Protein AF-A0A742YEK5-F1 (afdb_monomer)

Structure (mmCIF, N/CA/C/O backbone):
data_AF-A0A742YEK5-F1
#
_entry.id   AF-A0A742YEK5-F1
#
loop_
_atom_site.group_PDB
_atom_site.id
_atom_site.type_symbol
_atom_site.label_atom_id
_atom_site.label_alt_id
_atom_site.label_comp_id
_atom_site.label_asym_id
_atom_site.label_entity_id
_atom_site.label_seq_id
_atom_site.pdbx_PDB_ins_code
_atom_site.Cartn_x
_atom_site.Cartn_y
_atom_site.Cartn_z
_atom_site.occupancy
_atom_site.B_iso_or_equiv
_atom_site.auth_seq_id
_atom_site.auth_comp_id
_atom_site.auth_asym_id
_atom_site.auth_atom_id
_atom_site.pdbx_PDB_model_num
ATOM 1 N N . MET A 1 1 ? 55.261 0.194 34.277 1.00 53.31 1 MET A N 1
ATOM 2 C CA . MET A 1 1 ? 54.405 1.372 34.559 1.00 53.31 1 MET A CA 1
ATOM 3 C C . MET A 1 1 ? 53.505 1.751 33.363 1.00 53.31 1 MET A C 1
ATOM 5 O O . MET A 1 1 ? 53.141 2.911 33.245 1.00 53.31 1 MET A O 1
ATOM 9 N N . ALA A 1 2 ? 53.124 0.807 32.485 1.00 54.94 2 ALA A N 1
ATOM 10 C CA . ALA A 1 2 ? 52.268 1.078 31.315 1.00 54.94 2 ALA A CA 1
ATOM 11 C C . ALA A 1 2 ? 50.814 0.582 31.493 1.00 54.94 2 ALA A C 1
ATOM 13 O O . ALA A 1 2 ? 49.898 1.159 30.914 1.00 54.94 2 ALA A O 1
ATOM 14 N N . ASP A 1 3 ? 50.581 -0.409 32.362 1.00 56.31 3 ASP A N 1
ATOM 15 C CA . ASP A 1 3 ? 49.250 -1.009 32.562 1.00 56.31 3 ASP A CA 1
ATOM 16 C C . ASP A 1 3 ? 48.274 -0.131 33.360 1.00 56.31 3 ASP A C 1
ATOM 18 O O . ASP A 1 3 ? 47.064 -0.183 33.153 1.00 56.31 3 ASP A O 1
ATOM 22 N N . SER A 1 4 ? 48.768 0.748 34.236 1.00 58.59 4 SER A N 1
ATOM 23 C CA . SER A 1 4 ? 47.914 1.635 35.042 1.00 58.59 4 SER A CA 1
ATOM 24 C C . SER A 1 4 ? 47.256 2.755 34.228 1.00 58.59 4 SER A C 1
ATOM 26 O O . SER A 1 4 ? 46.193 3.248 34.607 1.00 58.59 4 SER A O 1
ATOM 28 N N . PHE A 1 5 ? 47.856 3.146 33.099 1.00 58.31 5 PHE A N 1
ATOM 29 C CA . PHE A 1 5 ? 47.303 4.163 32.202 1.00 58.31 5 PHE A CA 1
ATOM 30 C C . PHE A 1 5 ? 46.183 3.600 31.319 1.00 58.31 5 PHE A C 1
ATOM 32 O O . PHE A 1 5 ? 45.178 4.279 31.106 1.00 58.31 5 PHE A O 1
ATOM 39 N N . GLN A 1 6 ? 46.304 2.347 30.870 1.00 57.44 6 GLN A N 1
ATOM 40 C CA . GLN A 1 6 ? 45.286 1.703 30.035 1.00 57.44 6 GLN A CA 1
ATOM 41 C C . GLN A 1 6 ? 44.033 1.312 30.834 1.00 57.44 6 GLN A C 1
ATOM 43 O O . GLN A 1 6 ? 42.920 1.577 30.380 1.00 57.44 6 GLN A O 1
ATOM 48 N N . LEU A 1 7 ? 44.180 0.788 32.060 1.00 55.31 7 LEU A N 1
ATOM 49 C CA . LEU A 1 7 ? 43.023 0.476 32.914 1.00 55.31 7 LEU A CA 1
ATOM 50 C C . LEU A 1 7 ? 42.199 1.724 33.270 1.00 55.31 7 LEU A C 1
ATOM 52 O O . LEU A 1 7 ? 40.969 1.677 33.268 1.00 55.31 7 LEU A O 1
ATOM 56 N N . LYS A 1 8 ? 42.856 2.861 33.528 1.00 56.19 8 LYS A N 1
ATOM 57 C CA . LYS A 1 8 ? 42.164 4.114 33.862 1.00 56.19 8 LYS A CA 1
ATOM 58 C C . LYS A 1 8 ? 41.413 4.695 32.659 1.00 56.19 8 LYS A C 1
ATOM 60 O O . LYS A 1 8 ? 40.332 5.255 32.831 1.00 56.19 8 LYS A O 1
ATOM 65 N N . ALA A 1 9 ? 41.942 4.518 31.447 1.00 61.09 9 ALA A N 1
ATOM 66 C CA . ALA A 1 9 ? 41.276 4.921 30.211 1.00 61.09 9 ALA A CA 1
ATOM 67 C C . ALA A 1 9 ? 40.017 4.080 29.923 1.00 61.09 9 ALA A C 1
ATOM 69 O O . ALA A 1 9 ? 38.980 4.648 29.591 1.00 61.09 9 ALA A O 1
ATOM 70 N N . ILE A 1 10 ? 40.065 2.758 30.130 1.00 59.16 10 ILE A N 1
ATOM 71 C CA . ILE A 1 10 ? 38.903 1.869 29.935 1.00 59.16 10 ILE A CA 1
ATOM 72 C C . ILE A 1 10 ? 37.800 2.160 30.966 1.00 59.16 10 ILE A C 1
ATOM 74 O O . ILE A 1 10 ? 36.632 2.258 30.596 1.00 59.16 10 ILE A O 1
ATOM 78 N N . ILE A 1 11 ? 38.151 2.374 32.239 1.00 61.16 11 ILE A N 1
ATOM 79 C CA . ILE A 1 11 ? 37.175 2.713 33.294 1.00 61.16 11 ILE A CA 1
ATOM 80 C C . ILE A 1 11 ? 36.500 4.062 33.004 1.00 61.16 11 ILE A C 1
ATOM 82 O O . ILE A 1 11 ? 35.284 4.181 33.120 1.00 61.16 11 ILE A O 1
ATOM 86 N N . THR A 1 12 ? 37.264 5.057 32.545 1.00 64.56 12 THR A N 1
ATOM 87 C CA . THR A 1 12 ? 36.719 6.386 32.218 1.00 64.56 12 THR A CA 1
ATOM 88 C C . THR A 1 12 ? 35.864 6.356 30.944 1.00 64.56 12 THR A C 1
ATOM 90 O O . THR A 1 12 ? 34.878 7.084 30.849 1.00 64.56 12 THR A O 1
ATOM 93 N N . ALA A 1 13 ? 36.188 5.487 29.979 1.00 59.19 13 ALA A N 1
ATOM 94 C CA . ALA A 1 13 ? 35.360 5.253 28.795 1.00 59.19 13 ALA A CA 1
ATOM 95 C C . ALA A 1 13 ? 34.027 4.571 29.151 1.00 59.19 13 ALA A C 1
ATOM 97 O O . ALA A 1 13 ? 32.983 4.959 28.629 1.00 59.19 13 ALA A O 1
ATOM 98 N N . VAL A 1 14 ? 34.033 3.613 30.084 1.00 62.34 14 VAL A N 1
ATOM 99 C CA . VAL A 1 14 ? 32.808 2.981 30.605 1.00 62.34 14 VAL A CA 1
ATOM 100 C C . VAL A 1 14 ? 31.966 3.973 31.420 1.00 62.34 14 VAL A C 1
ATOM 102 O O . VAL A 1 14 ? 30.745 3.996 31.263 1.00 62.34 14 VAL A O 1
ATOM 105 N N . ASP A 1 15 ? 32.585 4.858 32.208 1.00 64.88 15 ASP A N 1
ATOM 106 C CA . ASP A 1 15 ? 31.869 5.912 32.940 1.00 64.88 15 ASP A CA 1
ATOM 107 C C . ASP A 1 15 ? 31.261 6.971 32.005 1.00 64.88 15 ASP A C 1
ATOM 109 O O . ASP A 1 15 ? 30.106 7.360 32.198 1.00 64.88 15 ASP A O 1
ATOM 113 N N . GLN A 1 16 ? 31.965 7.383 30.942 1.00 61.03 16 GLN A N 1
ATOM 114 C CA . GLN A 1 16 ? 31.412 8.296 29.930 1.00 61.03 16 GLN A CA 1
ATOM 115 C C . GLN A 1 16 ? 30.318 7.654 29.070 1.00 61.03 16 GLN A C 1
ATOM 117 O O . GLN A 1 16 ? 29.422 8.362 28.619 1.00 61.03 16 GLN A O 1
ATOM 122 N N . LEU A 1 17 ? 30.340 6.332 28.880 1.00 59.41 17 LEU A N 1
ATOM 123 C CA . LEU A 1 17 ? 29.269 5.588 28.212 1.00 59.41 17 LEU A CA 1
ATOM 124 C C . LEU A 1 17 ? 28.051 5.392 29.137 1.00 59.41 17 LEU A C 1
ATOM 126 O O . LEU A 1 17 ? 26.913 5.340 28.672 1.00 59.41 17 LEU A O 1
ATOM 130 N N . SER A 1 18 ? 28.257 5.344 30.457 1.00 61.06 18 SER A N 1
ATOM 131 C CA . SER A 1 18 ? 27.191 5.102 31.437 1.00 61.06 18 SER A CA 1
ATOM 132 C C . SER A 1 18 ? 26.162 6.241 31.536 1.00 61.06 18 SER A C 1
ATOM 134 O O . SER A 1 18 ? 24.992 5.983 31.821 1.00 61.06 18 SER A O 1
ATOM 136 N N . GLY A 1 19 ? 26.561 7.489 31.267 1.00 69.25 19 GLY A N 1
ATOM 137 C CA . GLY A 1 19 ? 25.666 8.654 31.244 1.00 69.25 19 GLY A CA 1
ATOM 138 C C . GLY A 1 19 ? 24.665 8.624 30.077 1.00 69.25 19 GLY A C 1
ATOM 139 O O . GLY A 1 19 ? 23.456 8.608 30.325 1.00 69.25 19 GLY A O 1
ATOM 140 N N . PRO A 1 20 ? 25.135 8.541 28.818 1.00 68.06 20 PRO A N 1
ATOM 141 C CA . PRO A 1 20 ? 24.299 8.362 27.633 1.00 68.06 20 PRO A CA 1
ATOM 142 C C . PRO A 1 20 ? 23.459 7.085 27.691 1.00 68.06 20 PRO A C 1
ATOM 144 O O . PRO A 1 20 ? 22.279 7.123 27.357 1.00 68.06 20 PRO A O 1
ATOM 147 N N . LEU A 1 21 ? 24.013 5.973 28.191 1.00 64.38 21 LEU A N 1
ATOM 148 C CA . LEU A 1 21 ? 23.259 4.728 28.365 1.00 64.38 21 LEU A CA 1
ATOM 149 C C . LEU A 1 21 ? 22.149 4.857 29.415 1.00 64.38 21 LEU A C 1
ATOM 151 O O . LEU A 1 21 ? 21.071 4.309 29.210 1.00 64.38 21 LEU A O 1
ATOM 155 N N . LYS A 1 22 ? 22.355 5.603 30.509 1.00 70.19 22 LYS A N 1
ATOM 156 C CA . LYS A 1 22 ? 21.289 5.912 31.482 1.00 70.19 22 LYS A CA 1
ATOM 157 C C . LYS A 1 22 ? 20.211 6.818 30.883 1.00 70.19 22 LYS A C 1
ATOM 159 O O . LYS A 1 22 ? 19.033 6.624 31.186 1.00 70.19 22 LYS A O 1
ATOM 164 N N . GLY A 1 23 ? 20.596 7.773 30.034 1.00 75.38 23 GLY A N 1
ATOM 165 C CA . GLY A 1 23 ? 19.667 8.605 29.261 1.00 75.38 23 GLY A CA 1
ATOM 166 C C . GLY A 1 23 ? 18.821 7.763 28.305 1.00 75.38 23 GLY A C 1
ATOM 167 O O . GLY A 1 23 ? 17.596 7.786 28.381 1.00 75.38 23 GLY A O 1
ATOM 168 N N . MET A 1 24 ? 19.472 6.910 27.517 1.00 75.06 24 MET A N 1
ATOM 169 C CA . MET A 1 24 ? 18.822 5.978 26.598 1.00 75.06 24 MET A CA 1
ATOM 170 C C . MET A 1 24 ? 17.945 4.959 27.338 1.00 75.06 24 MET A C 1
ATOM 172 O O . MET A 1 24 ? 16.828 4.694 26.924 1.00 75.06 24 MET A O 1
ATOM 176 N N . GLN A 1 25 ? 18.376 4.434 28.489 1.00 74.12 25 GLN A N 1
ATOM 177 C CA . GLN A 1 25 ? 17.539 3.580 29.342 1.00 74.12 25 GLN A CA 1
ATOM 178 C C . GLN A 1 25 ? 16.304 4.313 29.877 1.00 74.12 25 GLN A C 1
ATOM 180 O O . GLN A 1 25 ? 15.266 3.687 30.090 1.00 74.12 25 GLN A O 1
ATOM 185 N N . ARG A 1 26 ? 16.398 5.623 30.121 1.00 80.56 26 ARG A N 1
ATOM 186 C CA . ARG A 1 26 ? 15.272 6.446 30.572 1.00 80.56 26 ARG A CA 1
ATOM 187 C C . ARG A 1 26 ? 14.292 6.718 29.433 1.00 80.56 26 ARG A C 1
ATOM 189 O O . ARG A 1 26 ? 13.091 6.616 29.669 1.00 80.56 26 ARG A O 1
ATOM 196 N N . GLU A 1 27 ? 14.784 6.975 28.225 1.00 78.50 27 GLU A N 1
ATOM 197 C CA . GLU A 1 27 ? 13.955 7.081 27.017 1.00 78.50 27 GLU A CA 1
ATOM 198 C C . GLU A 1 27 ? 13.297 5.748 26.661 1.00 78.50 27 GLU A C 1
ATOM 200 O O . GLU A 1 27 ? 12.088 5.702 26.466 1.00 78.50 27 GLU A O 1
ATOM 205 N N . LEU A 1 28 ? 14.042 4.641 26.704 1.00 79.25 28 LEU A N 1
ATOM 206 C CA . LEU A 1 28 ? 13.505 3.296 26.497 1.00 79.25 28 LEU A CA 1
ATOM 207 C C . LEU A 1 28 ? 12.444 2.937 27.540 1.00 79.25 28 LEU A C 1
ATOM 209 O O . LEU A 1 28 ? 11.436 2.335 27.194 1.00 79.25 28 LEU A O 1
ATOM 213 N N . LYS A 1 29 ? 12.622 3.330 28.807 1.00 80.81 29 LYS A N 1
ATOM 214 C CA . LYS A 1 29 ? 11.584 3.169 29.839 1.00 80.81 2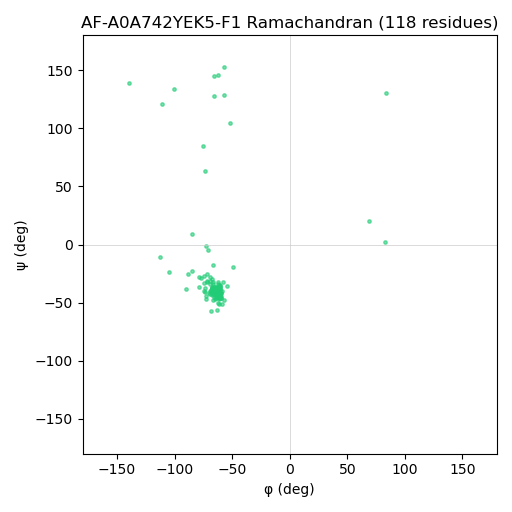9 LYS A CA 1
ATOM 215 C C . LYS A 1 29 ? 10.367 4.060 29.588 1.00 80.81 29 LYS A C 1
ATOM 217 O O . LYS A 1 29 ? 9.255 3.630 29.877 1.00 80.81 29 LYS A O 1
ATOM 222 N N . GLY A 1 30 ? 10.564 5.276 29.078 1.00 80.50 30 GLY A N 1
ATOM 223 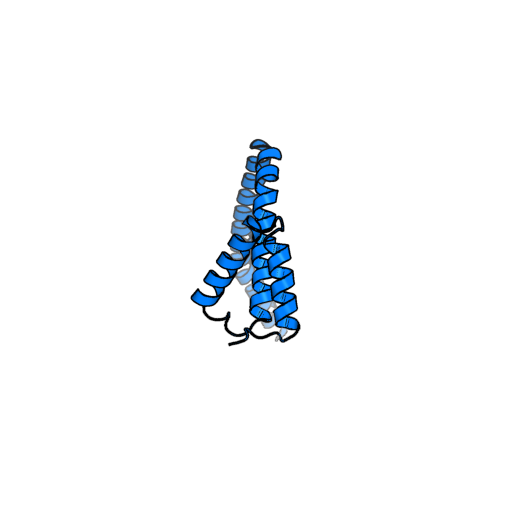C CA . GLY A 1 30 ? 9.482 6.170 28.657 1.00 80.50 30 GLY A CA 1
ATOM 224 C C . GLY A 1 30 ? 8.665 5.553 27.525 1.00 80.50 30 GLY A C 1
ATOM 225 O O . GLY A 1 30 ? 7.462 5.369 27.673 1.00 80.50 30 GLY A O 1
ATOM 226 N N . PHE A 1 31 ? 9.349 5.099 26.478 1.00 80.56 31 PHE A N 1
ATOM 227 C CA . PHE A 1 31 ? 8.767 4.402 25.337 1.00 80.56 31 PHE A CA 1
ATOM 228 C C . PHE A 1 31 ? 8.074 3.094 25.737 1.00 80.56 31 PHE A C 1
ATOM 230 O O . PHE A 1 31 ? 6.946 2.840 25.331 1.00 80.56 31 PHE A O 1
ATOM 237 N N . GLN A 1 32 ? 8.695 2.275 26.594 1.00 78.56 32 GLN A N 1
ATOM 238 C CA . GLN A 1 32 ? 8.066 1.066 27.137 1.00 78.56 32 GLN A CA 1
ATOM 239 C C . GLN A 1 32 ? 6.801 1.391 27.931 1.00 78.56 32 GLN A C 1
ATOM 241 O O . GLN A 1 32 ? 5.837 0.635 27.870 1.00 78.56 32 GLN A O 1
ATOM 246 N N . LYS A 1 33 ? 6.783 2.504 28.671 1.00 81.56 33 LYS A N 1
ATOM 247 C CA . LYS A 1 33 ? 5.619 2.932 29.451 1.00 81.56 33 LYS A CA 1
ATOM 248 C C . LYS A 1 33 ? 4.506 3.485 28.561 1.00 81.56 33 LYS A C 1
ATOM 250 O O . LYS A 1 33 ? 3.344 3.206 28.838 1.00 81.56 33 LYS A O 1
ATOM 255 N N . GLU A 1 34 ? 4.845 4.210 27.500 1.00 77.50 34 GLU A N 1
ATOM 256 C CA . GLU A 1 34 ? 3.891 4.647 26.473 1.00 77.50 34 GLU A CA 1
ATOM 257 C C . GLU A 1 34 ? 3.306 3.453 25.721 1.00 77.50 34 GLU A C 1
ATOM 259 O O . GLU A 1 34 ? 2.089 3.334 25.632 1.00 77.50 34 GLU A O 1
ATOM 264 N N . MET A 1 35 ? 4.144 2.511 25.285 1.00 75.50 35 MET A N 1
ATOM 265 C CA . MET A 1 35 ? 3.710 1.265 24.651 1.00 75.50 35 MET A CA 1
ATOM 266 C C . MET A 1 35 ? 2.850 0.409 25.583 1.00 75.50 35 MET A C 1
ATOM 268 O O . MET A 1 35 ? 1.824 -0.117 25.159 1.00 75.50 35 MET A O 1
ATOM 272 N N . ALA A 1 36 ? 3.213 0.295 26.863 1.00 74.62 36 ALA A N 1
ATOM 273 C CA . ALA A 1 36 ? 2.397 -0.398 27.856 1.00 74.62 36 ALA A CA 1
ATOM 274 C C . ALA A 1 36 ? 1.068 0.331 28.104 1.00 74.62 36 ALA A C 1
ATOM 276 O O . ALA A 1 36 ? 0.033 -0.316 28.215 1.00 74.62 36 ALA A O 1
ATOM 277 N N . GLY A 1 37 ? 1.069 1.665 28.149 1.00 69.62 37 GLY A N 1
ATOM 278 C CA . GLY A 1 37 ? -0.145 2.475 28.261 1.00 69.62 37 GLY A CA 1
ATOM 279 C C . GLY A 1 37 ? -1.060 2.331 27.046 1.00 69.62 37 GLY A C 1
ATOM 280 O O . GLY A 1 37 ? -2.274 2.239 27.206 1.00 69.62 37 GLY A O 1
ATOM 281 N N . LEU A 1 38 ? -0.484 2.228 25.849 1.00 69.56 38 LEU A N 1
ATOM 282 C CA . LEU A 1 38 ? -1.198 1.992 24.598 1.00 69.56 38 LEU A CA 1
ATOM 283 C C . LEU A 1 38 ? -1.756 0.564 24.547 1.00 69.56 38 LEU A C 1
ATOM 285 O O . LEU A 1 38 ? -2.918 0.380 24.207 1.00 69.56 38 LEU A O 1
ATOM 289 N N . ALA A 1 39 ? -0.990 -0.436 24.989 1.00 65.56 39 ALA A N 1
ATOM 290 C CA . ALA A 1 39 ? -1.448 -1.820 25.112 1.00 65.56 39 ALA A CA 1
ATOM 291 C C . ALA A 1 39 ? -2.572 -1.981 26.153 1.00 65.56 39 ALA A C 1
ATOM 293 O O . ALA A 1 39 ? -3.554 -2.674 25.895 1.00 65.56 39 ALA A O 1
ATOM 294 N N . ILE A 1 40 ? -2.473 -1.311 27.306 1.00 67.06 40 ILE A N 1
ATOM 295 C CA . ILE A 1 40 ? -3.519 -1.300 28.343 1.00 67.06 40 ILE A CA 1
ATOM 296 C C . ILE A 1 40 ? -4.751 -0.526 27.857 1.00 67.06 40 ILE A C 1
ATOM 298 O O . ILE A 1 40 ? -5.875 -0.988 28.040 1.00 67.06 40 ILE A O 1
ATOM 302 N N . GLY A 1 41 ? -4.558 0.619 27.198 1.00 62.59 41 GLY A N 1
ATOM 303 C CA . GLY A 1 41 ? -5.635 1.409 26.601 1.00 62.59 41 GLY A CA 1
ATOM 304 C C . GLY A 1 41 ? -6.366 0.651 25.494 1.00 62.59 41 GLY A C 1
ATOM 305 O O . GLY A 1 41 ? -7.588 0.717 25.404 1.00 62.59 41 GLY A O 1
ATOM 306 N N . ALA A 1 42 ? -5.644 -0.146 24.710 1.00 58.00 42 ALA A N 1
ATOM 307 C CA . ALA A 1 42 ? -6.217 -0.975 23.662 1.00 58.00 42 ALA A CA 1
ATOM 308 C C . ALA A 1 42 ? -6.860 -2.270 24.198 1.00 58.00 42 ALA A C 1
ATOM 310 O O . ALA A 1 42 ? -7.847 -2.745 23.639 1.00 58.00 42 ALA A O 1
ATOM 311 N N . ALA A 1 43 ? -6.383 -2.797 25.331 1.00 60.38 43 ALA A N 1
ATOM 312 C CA . ALA A 1 43 ? -7.081 -3.838 26.086 1.00 60.38 43 ALA A CA 1
ATOM 313 C C . ALA A 1 43 ? -8.394 -3.314 26.704 1.00 60.38 43 ALA A C 1
ATOM 315 O O . ALA A 1 43 ? -9.399 -4.023 26.693 1.00 60.38 43 ALA A O 1
ATOM 316 N N . ALA A 1 44 ? -8.415 -2.062 27.180 1.00 62.16 44 ALA A N 1
ATOM 317 C CA . ALA A 1 44 ? -9.601 -1.402 27.736 1.00 62.16 44 ALA A CA 1
ATOM 318 C C . ALA A 1 44 ? -10.620 -0.973 26.662 1.00 62.16 44 ALA A C 1
ATOM 320 O O . ALA A 1 44 ? -11.823 -1.052 26.899 1.00 62.16 44 ALA A O 1
ATOM 321 N N . ALA A 1 45 ? -10.159 -0.588 25.466 1.00 57.44 45 ALA A N 1
ATOM 322 C CA . ALA A 1 45 ? -11.002 -0.349 24.287 1.00 57.44 45 ALA A CA 1
ATOM 323 C C . ALA A 1 45 ? -11.585 -1.646 23.687 1.00 57.44 45 ALA A C 1
ATOM 325 O O . ALA A 1 45 ? -12.401 -1.603 22.767 1.00 57.44 45 ALA A O 1
ATOM 326 N N . GLY A 1 46 ? -11.195 -2.801 24.230 1.00 54.12 46 GLY A N 1
ATOM 327 C CA . GLY A 1 46 ? -11.613 -4.111 23.776 1.00 54.12 46 GLY A CA 1
ATOM 328 C C . GLY A 1 46 ? -10.767 -4.581 22.600 1.00 54.12 46 GLY A C 1
ATOM 329 O O . GLY A 1 46 ? -10.638 -3.920 21.569 1.00 54.12 46 GLY A O 1
ATOM 330 N N . THR A 1 47 ? -10.276 -5.811 22.718 1.00 55.38 47 THR A N 1
ATOM 331 C CA . THR A 1 47 ? -9.683 -6.591 21.622 1.00 55.38 47 THR A CA 1
ATOM 332 C C . THR A 1 47 ? -10.557 -6.619 20.362 1.00 55.38 47 THR A C 1
ATOM 334 O O . THR A 1 47 ? -10.041 -6.866 19.280 1.00 55.38 47 THR A O 1
ATOM 337 N N . ALA A 1 48 ? -11.855 -6.319 20.475 1.00 57.41 48 ALA A N 1
ATOM 338 C CA . ALA A 1 48 ? -12.782 -6.162 19.362 1.00 57.41 48 ALA A CA 1
ATOM 339 C C . ALA A 1 48 ? -12.496 -4.931 18.483 1.00 57.41 48 ALA A C 1
ATOM 341 O O . ALA A 1 48 ? -12.569 -5.055 17.266 1.00 57.41 48 ALA A O 1
ATOM 342 N N . VAL A 1 49 ? -12.139 -3.769 19.048 1.00 59.09 49 VAL A N 1
ATOM 343 C CA . VAL A 1 49 ? -11.810 -2.572 18.246 1.00 59.09 49 VAL A CA 1
ATOM 344 C C . VAL A 1 49 ? -10.451 -2.751 17.578 1.00 59.09 49 VAL A C 1
ATOM 346 O O . VAL A 1 49 ? -10.322 -2.530 16.377 1.00 59.09 49 VAL A O 1
ATOM 349 N N . LEU A 1 50 ? -9.457 -3.249 18.322 1.00 58.34 50 LEU A N 1
ATOM 350 C CA . LEU A 1 50 ? -8.177 -3.642 17.732 1.00 58.34 50 LEU A CA 1
ATOM 351 C C . LEU A 1 50 ? -8.343 -4.737 16.672 1.00 58.34 50 LEU A C 1
ATOM 353 O O . LEU A 1 50 ? -7.713 -4.650 15.631 1.00 58.34 50 LEU A O 1
ATOM 357 N N . GLY A 1 51 ? -9.188 -5.742 16.900 1.00 61.03 51 GLY A N 1
ATOM 358 C CA . GLY A 1 51 ? -9.439 -6.831 15.953 1.00 61.03 51 GLY A CA 1
ATOM 359 C C . GLY A 1 51 ? -10.194 -6.379 14.702 1.00 61.03 51 GLY A C 1
ATOM 360 O O . GLY A 1 51 ? -9.844 -6.783 13.596 1.00 61.03 51 GLY A O 1
ATOM 361 N N . ALA A 1 52 ?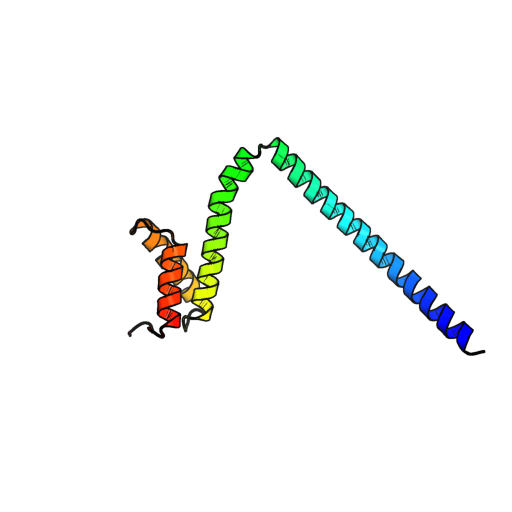 -11.180 -5.491 14.856 1.00 62.84 52 ALA A N 1
ATOM 362 C CA . ALA A 1 52 ? -11.924 -4.905 13.743 1.00 62.84 52 ALA A CA 1
ATOM 363 C C . ALA A 1 52 ? -11.040 -4.004 12.870 1.00 62.84 52 ALA A C 1
ATOM 365 O O . ALA A 1 52 ? -11.223 -3.969 11.656 1.00 62.84 52 ALA A O 1
ATOM 366 N N . LEU A 1 53 ? -10.065 -3.312 13.469 1.00 71.69 53 LEU A N 1
ATOM 367 C CA . LEU A 1 53 ? -9.078 -2.508 12.745 1.00 71.69 53 LEU A CA 1
ATOM 368 C C . LEU A 1 53 ? -7.877 -3.333 12.259 1.00 71.69 53 LEU A C 1
ATOM 370 O O . LEU A 1 53 ? -7.241 -2.954 11.281 1.00 71.69 53 LEU A O 1
ATOM 374 N N . ALA A 1 54 ? -7.580 -4.477 12.877 1.00 69.31 54 ALA A N 1
ATOM 375 C CA . ALA A 1 54 ? -6.458 -5.326 12.482 1.00 69.31 54 ALA A CA 1
ATOM 376 C C . ALA A 1 54 ? -6.636 -5.894 11.073 1.00 69.31 54 ALA A C 1
ATOM 378 O O . ALA A 1 54 ? -5.663 -5.989 10.333 1.00 69.31 54 ALA A O 1
ATOM 379 N N . LEU A 1 55 ? -7.865 -6.242 10.680 1.00 73.50 55 LEU A N 1
ATOM 380 C CA . LEU A 1 55 ? -8.151 -6.752 9.337 1.00 73.50 55 LEU A CA 1
ATOM 381 C C . LEU A 1 55 ? -7.846 -5.725 8.228 1.00 73.50 55 LEU A C 1
ATOM 383 O O . LEU A 1 55 ? -7.031 -6.045 7.362 1.00 73.50 55 LEU A O 1
ATOM 387 N N . PRO A 1 56 ? -8.414 -4.501 8.233 1.00 79.38 56 PRO A N 1
ATOM 388 C CA . PRO A 1 56 ? -8.107 -3.508 7.206 1.00 79.38 56 PRO A CA 1
ATOM 389 C C . PRO A 1 56 ? -6.653 -3.021 7.266 1.00 79.38 56 PRO A C 1
ATOM 391 O O . PRO A 1 56 ? -6.070 -2.760 6.219 1.00 79.38 56 PRO A O 1
ATOM 394 N N . VAL A 1 57 ? -6.036 -2.948 8.453 1.00 82.75 57 VAL A N 1
ATOM 395 C CA . VAL A 1 57 ? -4.613 -2.583 8.583 1.00 82.75 57 VAL A CA 1
ATOM 396 C C . VAL A 1 57 ? -3.712 -3.656 7.976 1.00 82.75 57 VAL A C 1
ATOM 398 O O . VAL A 1 57 ? -2.841 -3.332 7.176 1.00 82.75 57 VAL A O 1
ATOM 401 N N . ASN A 1 58 ? -3.935 -4.932 8.296 1.00 81.31 58 ASN A N 1
ATOM 402 C CA . ASN A 1 58 ? -3.151 -6.019 7.710 1.00 81.31 58 ASN A CA 1
ATOM 403 C C . ASN A 1 58 ? -3.359 -6.112 6.195 1.00 81.31 58 ASN A C 1
ATOM 405 O O . ASN A 1 58 ? -2.396 -6.353 5.474 1.00 81.31 58 ASN A O 1
ATOM 409 N N . ALA A 1 59 ? -4.579 -5.871 5.706 1.00 84.19 59 ALA A N 1
ATOM 410 C CA . ALA A 1 59 ? -4.852 -5.813 4.273 1.00 84.19 59 ALA A CA 1
ATOM 411 C C . ALA A 1 59 ? -4.096 -4.660 3.588 1.00 84.19 59 ALA A C 1
ATOM 413 O O . ALA A 1 59 ? -3.539 -4.853 2.509 1.00 84.19 59 ALA A O 1
ATOM 414 N N . ALA A 1 60 ? -4.021 -3.484 4.221 1.00 86.06 60 ALA A N 1
ATOM 415 C CA . ALA A 1 60 ? -3.245 -2.356 3.708 1.00 86.06 60 ALA A CA 1
ATOM 416 C C . ALA A 1 60 ? -1.736 -2.656 3.688 1.00 86.06 60 ALA A C 1
ATOM 418 O O . ALA A 1 60 ? -1.077 -2.401 2.684 1.00 86.06 60 ALA A O 1
ATOM 419 N N . ILE A 1 61 ? -1.202 -3.264 4.754 1.00 88.56 61 ILE A N 1
ATOM 420 C CA . ILE A 1 61 ? 0.205 -3.690 4.817 1.00 88.56 61 ILE A CA 1
ATOM 421 C C . ILE A 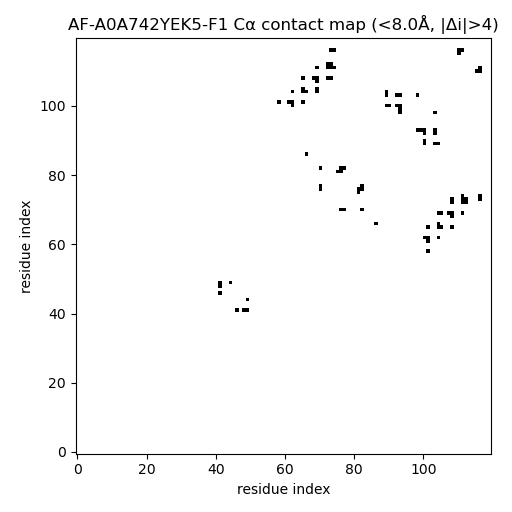1 61 ? 0.511 -4.717 3.716 1.00 88.56 61 ILE A C 1
ATOM 423 O O . ILE A 1 61 ? 1.521 -4.592 3.023 1.00 88.56 61 ILE A O 1
ATOM 427 N N . GLY A 1 62 ? -0.356 -5.718 3.535 1.00 89.62 62 GLY A N 1
ATOM 428 C CA . GLY A 1 62 ? -0.217 -6.725 2.480 1.00 89.62 62 GLY A CA 1
ATOM 429 C C . GLY A 1 62 ? -0.217 -6.094 1.090 1.00 89.62 62 GLY A C 1
ATOM 430 O O . GLY A 1 62 ? 0.673 -6.363 0.283 1.00 89.62 62 GLY A O 1
ATOM 431 N N . PHE A 1 63 ? -1.146 -5.169 0.842 1.00 92.00 63 PHE A N 1
ATOM 432 C CA . PHE A 1 63 ? -1.200 -4.410 -0.403 1.00 92.00 63 PHE A CA 1
ATOM 433 C C . PHE A 1 63 ? 0.087 -3.615 -0.662 1.00 92.00 63 PHE A C 1
ATOM 435 O O . PHE A 1 63 ? 0.686 -3.765 -1.726 1.00 92.00 63 PHE A O 1
ATOM 442 N N . GLU A 1 64 ? 0.566 -2.827 0.306 1.00 88.75 64 GLU A N 1
ATOM 443 C CA . GLU A 1 64 ? 1.817 -2.068 0.161 1.00 88.75 64 GLU A CA 1
ATOM 444 C C . GLU A 1 64 ? 3.024 -2.984 -0.082 1.00 88.75 64 GLU A C 1
ATOM 446 O O . GLU A 1 64 ? 3.879 -2.679 -0.919 1.00 88.75 64 GLU A O 1
ATOM 451 N N . SER A 1 65 ? 3.077 -4.137 0.591 1.00 92.25 65 SER A N 1
ATOM 452 C CA . SER A 1 65 ? 4.130 -5.133 0.383 1.00 92.25 65 SER A CA 1
ATOM 453 C C . SER A 1 65 ? 4.115 -5.689 -1.043 1.00 92.25 65 SER A C 1
ATOM 455 O O . SER A 1 65 ? 5.166 -5.767 -1.679 1.00 92.25 65 SER A O 1
ATOM 457 N N . LYS A 1 66 ? 2.942 -6.039 -1.583 1.00 91.38 66 LYS A N 1
ATOM 458 C CA . LYS A 1 66 ? 2.823 -6.533 -2.966 1.00 91.38 66 LYS A CA 1
ATOM 459 C C . LYS A 1 66 ? 3.134 -5.445 -3.986 1.00 91.38 66 LYS A C 1
ATOM 461 O O . LYS A 1 66 ? 3.815 -5.711 -4.972 1.00 91.38 66 LYS A O 1
ATOM 466 N N . MET A 1 67 ? 2.720 -4.208 -3.724 1.00 91.69 67 MET A N 1
ATOM 467 C CA . MET A 1 67 ? 3.103 -3.059 -4.545 1.00 91.69 67 MET A CA 1
ATOM 468 C C . MET A 1 67 ? 4.622 -2.845 -4.563 1.00 91.69 67 MET A C 1
ATOM 470 O O . MET A 1 67 ? 5.179 -2.483 -5.601 1.00 91.69 67 MET A O 1
ATOM 474 N N . ALA A 1 68 ? 5.316 -3.112 -3.453 1.00 91.56 68 ALA A N 1
ATOM 475 C CA . ALA A 1 68 ? 6.775 -3.076 -3.417 1.00 91.56 68 ALA A CA 1
ATOM 476 C C . ALA A 1 68 ? 7.405 -4.172 -4.291 1.00 91.56 68 ALA A C 1
ATOM 478 O O . ALA A 1 68 ? 8.419 -3.916 -4.941 1.00 91.56 68 ALA A O 1
ATOM 479 N N . ASP A 1 69 ? 6.809 -5.363 -4.353 1.00 89.44 69 ASP A N 1
ATOM 480 C CA . ASP A 1 69 ? 7.272 -6.423 -5.252 1.00 89.44 69 ASP A CA 1
ATOM 481 C C . ASP A 1 69 ? 7.022 -6.080 -6.722 1.00 89.44 69 ASP A C 1
ATOM 483 O O . ASP A 1 69 ? 7.929 -6.255 -7.532 1.00 89.44 69 ASP A O 1
ATOM 487 N N . ILE A 1 70 ? 5.873 -5.482 -7.058 1.00 88.38 70 ILE A N 1
ATOM 488 C CA . ILE A 1 70 ? 5.613 -4.939 -8.401 1.00 88.38 70 ILE A CA 1
ATOM 489 C C . ILE A 1 70 ? 6.678 -3.901 -8.767 1.00 88.38 70 ILE A C 1
ATOM 491 O O . ILE A 1 70 ? 7.265 -3.982 -9.841 1.00 88.38 70 ILE A O 1
ATOM 495 N N . ARG A 1 71 ? 6.978 -2.950 -7.875 1.00 89.75 71 ARG A N 1
ATOM 496 C CA . ARG A 1 71 ? 7.995 -1.917 -8.135 1.00 89.75 71 ARG A CA 1
ATOM 497 C C . ARG A 1 71 ? 9.375 -2.507 -8.431 1.00 89.75 71 ARG A C 1
ATOM 499 O O . ARG A 1 71 ? 10.126 -1.913 -9.192 1.00 89.75 71 ARG A O 1
ATOM 506 N N . LYS A 1 72 ? 9.720 -3.651 -7.833 1.00 89.69 72 LYS A N 1
ATOM 507 C CA . LYS A 1 72 ? 10.998 -4.327 -8.106 1.00 89.69 72 LYS A CA 1
ATOM 508 C C . LYS A 1 72 ? 11.052 -4.973 -9.490 1.00 89.69 72 LYS A C 1
ATOM 510 O O . LYS A 1 72 ? 12.145 -5.124 -10.018 1.00 89.69 72 LYS A O 1
ATOM 515 N N . VAL A 1 73 ? 9.918 -5.436 -10.014 1.00 88.75 73 VAL A N 1
ATOM 516 C CA . VAL A 1 73 ? 9.868 -6.331 -11.187 1.00 88.75 73 VAL A CA 1
ATOM 517 C C . VAL A 1 73 ? 9.244 -5.686 -12.419 1.00 88.75 73 VAL A C 1
ATOM 519 O O . VAL A 1 73 ? 9.306 -6.262 -13.498 1.00 88.75 73 VAL A O 1
ATOM 522 N N . VAL A 1 74 ? 8.628 -4.514 -12.268 1.00 83.88 74 VAL A N 1
ATOM 523 C CA . VAL A 1 74 ? 8.021 -3.746 -13.355 1.00 83.88 74 VAL A CA 1
ATOM 524 C C . VAL A 1 74 ? 8.833 -2.480 -13.594 1.00 83.88 74 VAL A C 1
ATOM 526 O O . VAL A 1 74 ? 8.950 -1.620 -12.718 1.00 83.88 74 VAL A O 1
ATOM 529 N N . ASP A 1 75 ? 9.335 -2.344 -14.818 1.00 84.44 75 ASP A N 1
ATOM 530 C CA . ASP A 1 75 ? 10.085 -1.170 -15.248 1.00 84.44 75 ASP A CA 1
ATOM 531 C C . ASP A 1 75 ? 9.204 0.093 -15.278 1.00 84.44 75 ASP A C 1
ATOM 533 O O . ASP A 1 75 ? 8.019 0.063 -15.616 1.00 84.44 75 ASP A O 1
ATOM 537 N N . GLY A 1 76 ? 9.790 1.244 -14.934 1.00 79.88 76 GLY A N 1
ATOM 538 C CA . GLY A 1 76 ? 9.116 2.547 -15.019 1.00 79.88 76 GLY A CA 1
ATOM 539 C C . GLY A 1 76 ? 8.209 2.901 -13.835 1.00 79.88 76 GLY A C 1
ATOM 540 O O . GLY A 1 76 ? 7.630 3.987 -13.821 1.00 79.88 76 GLY A O 1
ATOM 541 N N . LEU A 1 77 ? 8.128 2.052 -12.805 1.00 85.38 77 LEU A N 1
ATOM 542 C CA . LEU A 1 77 ? 7.438 2.372 -11.545 1.00 85.38 77 LEU A CA 1
ATOM 543 C C . LEU A 1 77 ? 8.305 3.138 -10.537 1.00 85.38 77 LEU A C 1
ATOM 545 O O . LEU A 1 77 ? 7.899 3.352 -9.390 1.00 85.38 77 LEU A O 1
ATOM 549 N N . ASP A 1 78 ? 9.492 3.586 -10.950 1.00 86.12 78 ASP A N 1
ATOM 550 C CA . ASP A 1 78 ? 10.312 4.452 -10.114 1.00 86.12 78 ASP A CA 1
ATOM 551 C C . ASP A 1 78 ? 9.727 5.851 -9.947 1.00 86.12 78 ASP A C 1
ATOM 553 O O . ASP A 1 78 ? 9.860 6.456 -8.873 1.00 86.12 78 ASP A O 1
ATOM 557 N N . ASP A 1 79 ? 9.022 6.318 -10.977 1.00 91.06 79 ASP A N 1
ATOM 558 C CA . ASP A 1 79 ? 8.249 7.546 -10.938 1.00 91.06 79 ASP A CA 1
ATOM 559 C C . ASP A 1 79 ? 7.076 7.422 -9.955 1.00 91.06 79 ASP A C 1
ATOM 561 O O . ASP A 1 79 ? 6.252 6.506 -10.017 1.00 91.06 79 ASP A O 1
ATOM 565 N N . LYS A 1 80 ? 6.976 8.396 -9.046 1.00 89.50 80 LYS A N 1
ATOM 566 C CA . LYS A 1 80 ? 5.935 8.429 -8.012 1.00 89.50 80 LYS A CA 1
ATOM 567 C C . LYS A 1 80 ? 4.538 8.503 -8.623 1.00 89.50 80 LYS A C 1
ATOM 569 O O . LYS A 1 80 ? 3.613 7.930 -8.052 1.00 89.50 80 LYS A O 1
ATOM 574 N N . LYS A 1 81 ? 4.376 9.200 -9.754 1.00 91.75 81 LYS A N 1
ATOM 575 C CA . LYS A 1 81 ? 3.073 9.341 -10.412 1.00 91.75 81 LYS A CA 1
ATOM 576 C C . LYS A 1 81 ? 2.656 8.029 -11.077 1.00 91.75 81 LYS A C 1
ATOM 578 O O . LYS A 1 81 ? 1.532 7.589 -10.856 1.00 91.75 81 LYS A O 1
ATOM 583 N N . ALA A 1 82 ? 3.554 7.382 -11.820 1.00 88.25 82 ALA A N 1
ATOM 584 C CA . ALA A 1 82 ? 3.300 6.066 -12.408 1.00 88.25 82 ALA A CA 1
ATOM 585 C C . ALA A 1 82 ? 2.991 4.994 -11.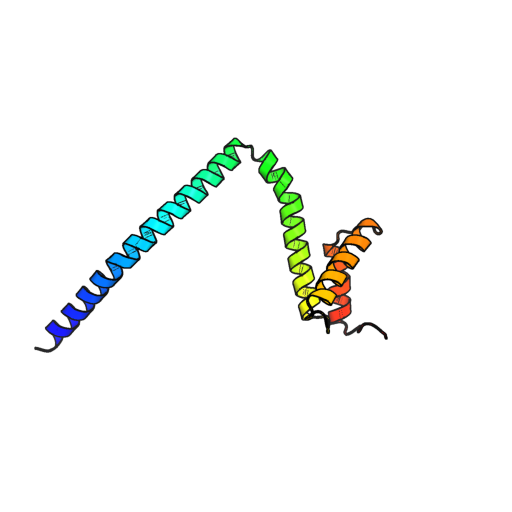347 1.00 88.25 82 ALA A C 1
ATOM 587 O O . ALA A 1 82 ? 2.061 4.207 -11.521 1.00 88.25 82 ALA A O 1
ATOM 588 N N . PHE A 1 83 ? 3.722 4.997 -10.228 1.00 91.00 83 PHE A N 1
ATOM 589 C CA . PHE A 1 83 ? 3.472 4.091 -9.107 1.00 91.00 83 PHE A CA 1
ATOM 590 C C . PHE A 1 83 ? 2.105 4.330 -8.456 1.00 91.00 83 PHE A C 1
ATOM 592 O O . PHE A 1 83 ? 1.360 3.381 -8.240 1.00 91.00 83 PHE A O 1
ATOM 599 N N . ALA A 1 84 ? 1.747 5.590 -8.187 1.00 91.94 84 ALA A N 1
ATOM 600 C CA . ALA A 1 84 ? 0.446 5.932 -7.617 1.00 91.94 84 ALA A CA 1
ATOM 601 C C . ALA A 1 84 ? -0.711 5.545 -8.548 1.00 91.94 84 ALA A C 1
ATOM 603 O O . ALA A 1 84 ? -1.705 4.999 -8.076 1.00 91.94 84 ALA A O 1
ATOM 604 N N . GLN A 1 85 ? -0.556 5.770 -9.857 1.00 93.56 85 GLN A N 1
ATOM 605 C CA . GLN A 1 85 ? -1.548 5.354 -10.846 1.00 93.56 85 GLN A CA 1
ATOM 606 C C . GLN A 1 85 ? -1.728 3.834 -10.841 1.00 93.56 85 GLN A C 1
ATOM 608 O O . GLN A 1 85 ? -2.851 3.360 -10.789 1.00 93.56 85 GLN A O 1
ATOM 613 N N . MET A 1 86 ? -0.632 3.069 -10.822 1.00 91.06 86 MET A N 1
ATOM 614 C CA . MET A 1 86 ? -0.699 1.605 -10.764 1.00 91.06 86 MET A CA 1
ATOM 615 C C . MET A 1 86 ? -1.414 1.113 -9.498 1.00 91.06 86 MET A C 1
ATOM 617 O O . MET A 1 86 ? -2.237 0.203 -9.567 1.00 91.06 86 MET A O 1
ATOM 621 N N . SER A 1 87 ? -1.122 1.717 -8.343 1.00 92.19 87 SER A N 1
ATOM 622 C CA . SER A 1 87 ? -1.813 1.391 -7.092 1.00 92.19 87 SER A CA 1
ATOM 623 C C . SER A 1 87 ? -3.321 1.634 -7.193 1.00 92.19 87 SER A C 1
ATOM 625 O O . SER A 1 87 ? -4.106 0.795 -6.752 1.00 92.19 87 SER A O 1
ATOM 627 N N . ASP A 1 88 ? -3.720 2.767 -7.773 1.00 94.75 88 ASP A N 1
ATOM 628 C CA . ASP A 1 88 ? -5.126 3.142 -7.946 1.00 94.75 88 ASP A CA 1
ATOM 629 C C . ASP A 1 88 ? -5.841 2.234 -8.957 1.00 94.75 88 ASP A C 1
ATOM 631 O O . ASP A 1 88 ? -6.966 1.794 -8.715 1.00 94.75 88 ASP A O 1
ATOM 635 N N . ASP A 1 89 ? -5.158 1.866 -10.042 1.00 92.69 89 ASP A N 1
ATOM 636 C CA . ASP A 1 89 ? -5.661 0.927 -11.043 1.00 92.69 89 ASP A CA 1
ATOM 637 C C . ASP A 1 89 ? -5.917 -0.451 -10.409 1.00 92.69 89 ASP A C 1
ATOM 639 O O . ASP A 1 89 ? -6.994 -1.024 -10.582 1.00 92.69 89 ASP A O 1
ATOM 643 N N . ILE A 1 90 ? -4.973 -0.976 -9.618 1.00 92.31 90 ILE A N 1
ATOM 644 C CA . ILE A 1 90 ? -5.124 -2.270 -8.928 1.00 92.31 90 ILE A CA 1
ATOM 645 C C . ILE A 1 90 ? -6.266 -2.220 -7.908 1.00 92.31 90 ILE A C 1
ATOM 647 O O . ILE A 1 90 ? -7.066 -3.160 -7.825 1.00 92.31 90 ILE A O 1
ATOM 651 N N . LEU A 1 91 ? -6.376 -1.127 -7.149 1.00 92.75 91 LEU A N 1
ATOM 652 C CA . LEU A 1 91 ? -7.469 -0.949 -6.199 1.00 92.75 91 LEU A CA 1
ATOM 653 C C . LEU A 1 91 ? -8.816 -0.886 -6.927 1.00 92.75 91 LEU A C 1
ATOM 655 O O . LEU A 1 91 ? -9.750 -1.592 -6.550 1.00 92.75 91 LEU A O 1
ATOM 659 N N . THR A 1 92 ? -8.901 -0.125 -8.014 1.00 94.44 92 THR A N 1
ATOM 660 C CA . THR A 1 92 ? -10.102 -0.026 -8.849 1.00 94.44 92 THR A CA 1
ATOM 661 C C . THR A 1 92 ? -10.487 -1.391 -9.415 1.00 94.44 92 THR A C 1
ATOM 663 O O . THR A 1 92 ? -11.645 -1.798 -9.302 1.00 94.44 92 THR A O 1
ATOM 666 N N . LEU A 1 93 ? -9.527 -2.154 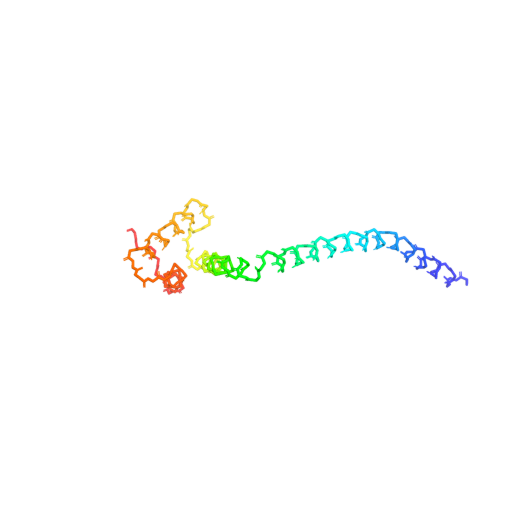-9.941 1.00 91.44 93 LEU A N 1
ATOM 667 C CA . LEU A 1 93 ? -9.770 -3.504 -10.448 1.00 91.44 93 LEU A CA 1
ATOM 668 C C . LEU A 1 93 ? -10.286 -4.449 -9.356 1.00 91.44 93 LEU A C 1
ATOM 670 O O . LEU A 1 93 ? -11.166 -5.256 -9.643 1.00 91.44 93 LEU A O 1
ATOM 674 N N . SER A 1 94 ? -9.830 -4.310 -8.107 1.00 90.56 94 SER A N 1
ATOM 675 C CA . SER A 1 94 ? -10.329 -5.109 -6.971 1.00 90.56 94 SER A CA 1
ATOM 676 C C . SER A 1 94 ? -11.791 -4.829 -6.601 1.00 90.56 94 SER A C 1
ATOM 678 O O . SER A 1 94 ? -12.431 -5.629 -5.923 1.00 90.56 94 SER A O 1
ATOM 680 N N . THR A 1 95 ? -12.340 -3.695 -7.052 1.00 90.50 95 THR A N 1
ATOM 681 C CA . THR A 1 95 ? -13.767 -3.372 -6.886 1.00 90.50 95 THR A CA 1
ATOM 682 C C . THR A 1 95 ? -14.627 -3.898 -8.034 1.00 90.50 95 THR A C 1
ATOM 684 O O . THR A 1 95 ? -15.817 -4.145 -7.849 1.00 90.50 95 THR A O 1
ATOM 687 N N . GLN A 1 96 ? -14.032 -4.078 -9.216 1.00 91.31 96 GLN A N 1
ATOM 688 C CA . GLN A 1 96 ? -14.717 -4.562 -10.418 1.00 91.31 96 GLN A CA 1
ATOM 689 C C . GLN A 1 96 ? -14.678 -6.088 -10.521 1.00 91.31 96 GLN A C 1
ATOM 691 O O . GLN A 1 96 ? -15.651 -6.718 -10.935 1.00 91.31 96 GLN A O 1
ATOM 696 N N . LEU A 1 97 ? -13.551 -6.681 -10.135 1.00 84.94 97 LEU A N 1
ATOM 697 C CA . LEU A 1 97 ? -13.351 -8.116 -10.039 1.00 84.94 97 LEU A CA 1
ATOM 698 C C . LEU A 1 97 ? -13.479 -8.506 -8.566 1.00 84.94 97 LEU A C 1
ATOM 700 O O . LEU A 1 97 ? -12.857 -7.850 -7.736 1.00 84.94 97 LEU A O 1
ATOM 704 N N . PRO A 1 98 ? -14.221 -9.568 -8.207 1.00 81.38 98 PRO A N 1
ATOM 705 C CA . PRO A 1 98 ? -14.326 -10.031 -6.824 1.00 81.38 98 PRO A CA 1
ATOM 706 C C . PRO A 1 98 ? -13.024 -10.731 -6.382 1.00 81.38 98 PRO A C 1
ATOM 708 O O . PRO A 1 98 ? -13.003 -11.929 -6.103 1.00 81.38 98 PRO A O 1
ATOM 711 N N . MET A 1 99 ? -11.920 -9.985 -6.358 1.00 83.50 99 MET A N 1
ATOM 712 C CA . MET A 1 99 ? -10.571 -10.414 -6.010 1.00 83.50 99 MET A CA 1
ATOM 713 C C . MET A 1 99 ? -9.908 -9.319 -5.176 1.00 83.50 99 MET A C 1
ATOM 715 O O . MET A 1 99 ? -10.048 -8.137 -5.470 1.00 83.50 99 MET A O 1
ATOM 719 N N . ALA A 1 100 ? -9.168 -9.705 -4.137 1.00 87.69 100 ALA A N 1
ATOM 720 C CA . ALA A 1 100 ? -8.437 -8.744 -3.321 1.00 87.69 100 ALA A CA 1
ATOM 721 C C . ALA A 1 100 ? -7.379 -7.997 -4.153 1.00 87.69 100 ALA A C 1
ATOM 723 O O . ALA A 1 100 ? -6.735 -8.594 -5.018 1.00 87.69 100 ALA A O 1
ATOM 724 N N . ALA A 1 101 ? -7.145 -6.719 -3.834 1.00 88.12 101 ALA A N 1
ATOM 725 C CA . ALA A 1 101 ? -6.109 -5.904 -4.472 1.00 88.12 101 ALA A CA 1
ATOM 726 C C . ALA A 1 101 ? -4.719 -6.565 -4.402 1.00 88.12 101 ALA A C 1
ATOM 728 O O . ALA A 1 101 ? -3.970 -6.523 -5.369 1.00 88.12 101 ALA A O 1
ATOM 729 N N . GLU A 1 102 ? -4.405 -7.258 -3.301 1.00 86.31 102 GLU A N 1
ATOM 730 C CA . GLU A 1 102 ? -3.191 -8.074 -3.156 1.00 86.31 102 GLU A CA 1
ATOM 731 C C . GLU A 1 102 ? -3.102 -9.212 -4.190 1.00 86.31 102 GLU A C 1
ATOM 733 O O . GLU A 1 102 ? -2.039 -9.427 -4.765 1.00 86.31 102 GLU A O 1
ATOM 738 N N . GLY A 1 103 ? -4.208 -9.906 -4.478 1.00 85.19 103 GLY A N 1
ATOM 739 C CA . GLY A 1 103 ? -4.225 -10.984 -5.472 1.00 85.19 103 GLY A CA 1
ATOM 740 C C . GLY A 1 103 ? -4.016 -10.465 -6.894 1.00 85.19 103 GLY A C 1
ATOM 741 O O . GLY A 1 103 ? -3.283 -11.061 -7.680 1.00 85.19 103 GLY A O 1
ATOM 742 N N . ILE A 1 104 ? -4.593 -9.305 -7.209 1.00 87.62 104 ILE A N 1
ATOM 743 C CA . ILE A 1 104 ? -4.363 -8.626 -8.489 1.00 87.62 104 ILE A CA 1
ATOM 744 C C . ILE A 1 104 ? -2.913 -8.143 -8.570 1.00 87.62 104 ILE A C 1
ATOM 746 O O . ILE A 1 104 ? -2.255 -8.343 -9.588 1.00 87.62 104 ILE A O 1
ATOM 750 N N . ALA A 1 105 ? -2.389 -7.571 -7.485 1.00 87.50 105 ALA A N 1
ATOM 751 C CA . ALA A 1 105 ? -1.006 -7.133 -7.417 1.00 87.50 105 ALA A CA 1
ATOM 752 C C . ALA A 1 105 ? -0.020 -8.295 -7.622 1.00 87.50 105 ALA A C 1
ATOM 754 O O . ALA A 1 105 ? 0.990 -8.138 -8.303 1.00 87.50 105 ALA A O 1
ATOM 755 N N . GLU A 1 106 ? -0.327 -9.480 -7.098 1.00 89.38 106 GLU A N 1
ATOM 756 C CA . GLU A 1 106 ? 0.471 -10.686 -7.320 1.00 89.38 106 GLU A CA 1
ATOM 757 C C . GLU A 1 106 ? 0.468 -11.133 -8.788 1.00 89.38 106 GLU A C 1
ATOM 759 O O . GLU A 1 106 ? 1.525 -11.470 -9.322 1.00 89.38 106 GLU A O 1
ATOM 764 N N . ILE A 1 107 ? -0.676 -11.057 -9.474 1.00 86.94 107 ILE A N 1
ATOM 765 C CA . ILE A 1 107 ? -0.762 -11.332 -10.918 1.00 86.94 107 ILE A CA 1
ATOM 766 C C . ILE A 1 107 ? 0.077 -10.321 -11.710 1.00 86.94 107 ILE A C 1
ATOM 768 O O . ILE A 1 107 ? 0.821 -10.707 -12.611 1.00 86.94 107 ILE A O 1
ATOM 772 N N .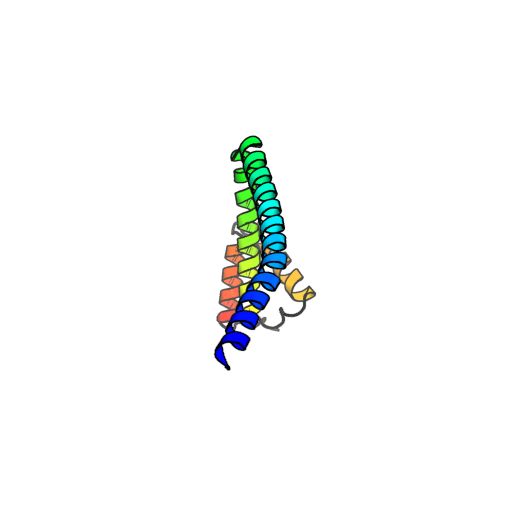 VAL A 1 108 ? -0.010 -9.034 -11.364 1.00 86.62 108 VAL A N 1
ATOM 773 C CA . VAL A 1 108 ? 0.771 -7.971 -12.016 1.00 86.62 108 VAL A CA 1
ATOM 774 C C . VAL A 1 108 ? 2.270 -8.164 -11.766 1.00 86.62 108 VAL A C 1
ATOM 776 O O . VAL A 1 108 ? 3.063 -8.057 -12.701 1.00 86.62 108 VAL A O 1
ATOM 779 N N . ALA A 1 109 ? 2.669 -8.508 -10.539 1.00 87.50 109 ALA A N 1
ATOM 780 C CA . ALA A 1 109 ? 4.056 -8.814 -10.202 1.00 87.50 109 ALA A CA 1
ATOM 781 C C . ALA A 1 109 ? 4.568 -10.028 -10.990 1.00 87.50 109 ALA A C 1
ATOM 783 O O . ALA A 1 109 ? 5.657 -9.969 -11.557 1.00 87.50 109 ALA A O 1
ATOM 784 N N . ALA A 1 110 ? 3.777 -11.100 -11.085 1.00 86.19 110 ALA A N 1
ATOM 785 C CA . ALA A 1 110 ? 4.114 -12.271 -11.891 1.00 86.19 110 ALA A CA 1
ATOM 786 C C . ALA A 1 110 ? 4.245 -11.921 -13.385 1.00 86.19 110 ALA A C 1
ATOM 788 O O . ALA A 1 110 ? 5.155 -12.410 -14.050 1.00 86.19 110 ALA A O 1
ATOM 789 N N . GLY A 1 111 ? 3.390 -11.033 -13.903 1.00 84.81 111 GLY A N 1
ATOM 790 C CA . GLY A 1 111 ? 3.492 -10.505 -15.267 1.00 84.81 111 GLY A CA 1
ATOM 791 C C . GLY A 1 111 ? 4.789 -9.727 -15.509 1.00 84.81 111 GLY A C 1
ATOM 792 O O . GLY A 1 111 ? 5.473 -9.973 -16.503 1.00 84.81 111 GLY A O 1
ATOM 793 N N . GLY A 1 112 ? 5.175 -8.859 -14.568 1.00 84.00 112 GLY A N 1
ATOM 794 C CA . GLY A 1 112 ? 6.454 -8.142 -14.611 1.00 84.00 112 GLY A CA 1
ATOM 795 C C . GLY A 1 112 ? 7.659 -9.083 -14.543 1.00 84.00 112 GLY A C 1
ATOM 796 O O . GLY A 1 112 ? 8.562 -8.999 -15.369 1.00 84.00 112 GLY A O 1
ATOM 797 N N . GLN A 1 113 ? 7.632 -10.066 -13.636 1.00 83.75 113 GLN A N 1
ATOM 798 C CA . GLN A 1 113 ? 8.670 -11.102 -13.534 1.00 83.75 113 GLN A CA 1
ATOM 799 C C . GLN A 1 113 ? 8.783 -11.966 -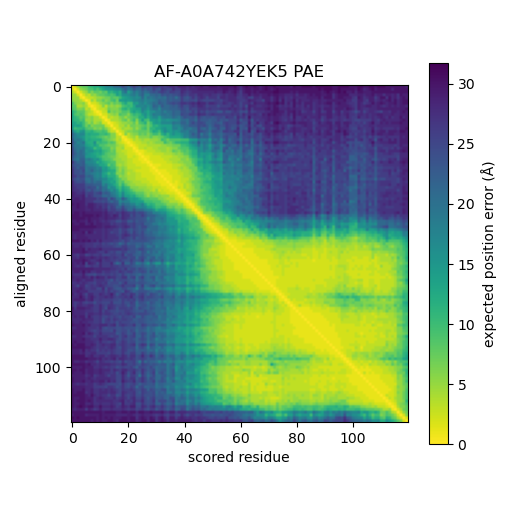14.793 1.00 83.75 113 GLN A C 1
ATOM 801 O O . GLN A 1 113 ? 9.879 -12.395 -15.148 1.00 83.75 113 GLN A O 1
ATOM 806 N N . ALA A 1 114 ? 7.666 -12.216 -15.476 1.00 84.38 114 ALA A N 1
ATOM 807 C CA . ALA A 1 114 ? 7.644 -12.925 -16.749 1.00 84.38 114 ALA A CA 1
ATOM 808 C C . ALA A 1 114 ? 8.200 -12.084 -17.915 1.00 84.38 114 ALA A C 1
ATOM 810 O O . ALA A 1 114 ? 8.261 -12.577 -19.041 1.00 84.38 114 ALA A O 1
ATOM 811 N N . GLY A 1 115 ? 8.603 -10.831 -17.671 1.00 74.12 115 GLY A N 1
ATOM 812 C CA . GLY A 1 115 ? 9.098 -9.926 -18.704 1.00 74.12 115 GLY A CA 1
ATOM 813 C C . GLY A 1 115 ? 8.008 -9.491 -19.681 1.00 74.12 115 GLY A C 1
ATOM 814 O O . GLY A 1 115 ? 8.321 -9.058 -20.791 1.00 74.12 115 GLY A O 1
ATOM 815 N N . ILE A 1 116 ? 6.730 -9.609 -19.294 1.00 74.44 116 ILE A N 1
ATOM 816 C CA . ILE A 1 116 ? 5.617 -9.054 -20.061 1.00 74.44 116 ILE A CA 1
ATOM 817 C C . ILE A 1 116 ? 5.644 -7.546 -19.815 1.00 74.44 116 ILE A C 1
ATOM 819 O O . ILE A 1 116 ? 5.000 -7.026 -18.904 1.00 74.44 116 ILE A O 1
ATOM 823 N N . ALA A 1 117 ? 6.464 -6.848 -20.600 1.00 63.44 117 ALA A N 1
ATOM 824 C CA . ALA A 1 117 ? 6.469 -5.396 -20.631 1.00 63.44 117 ALA A CA 1
ATOM 825 C C . ALA A 1 117 ? 5.063 -4.891 -20.984 1.00 63.44 117 ALA A C 1
ATOM 827 O O . ALA A 1 117 ? 4.306 -5.577 -21.680 1.00 63.44 117 ALA A O 1
ATOM 828 N N . ARG A 1 118 ? 4.717 -3.678 -20.528 1.00 62.28 118 ARG A N 1
ATOM 829 C CA . ARG A 1 118 ? 3.597 -2.931 -21.114 1.00 62.28 118 ARG A CA 1
ATOM 830 C C . ARG A 1 118 ? 3.849 -2.895 -22.621 1.00 62.28 118 ARG A C 1
ATOM 832 O O . ARG A 1 118 ? 4.769 -2.213 -23.055 1.00 62.28 118 ARG A O 1
ATOM 839 N N . GLY A 1 119 ? 3.101 -3.700 -23.375 1.00 60.16 119 GLY A N 1
ATOM 840 C CA . GLY A 1 119 ? 3.037 -3.548 -24.818 1.00 60.16 119 GLY A CA 1
ATOM 841 C C . GLY A 1 119 ? 2.577 -2.124 -25.091 1.00 60.16 119 GLY A C 1
ATOM 842 O O . GLY A 1 119 ? 1.626 -1.680 -24.448 1.00 60.16 119 GLY A O 1
ATOM 843 N N . ASP A 1 120 ? 3.346 -1.453 -25.940 1.00 42.12 120 ASP A N 1
ATOM 844 C CA . ASP A 1 120 ? 3.204 -0.093 -26.466 1.00 42.12 120 ASP A CA 1
ATOM 845 C C . ASP A 1 120 ? 1.827 0.573 -26.270 1.00 42.12 120 ASP A C 1
ATOM 847 O O . ASP A 1 120 ? 0.807 0.026 -26.755 1.00 42.12 120 ASP A O 1
#

InterPro domains:
  IPR010090 Phage tail tape measure protein [TIGR01760] (46-118)

Sequence (120 aa):
MADSFQLKAIITAVDQLSGPLKGMQRELKGFQKEMAGLAIGAAAAGTAVLGALALPVNAAIGFESKMADIRKVVDGLDDKKAFAQMSDDILTLSTQLPMAAEGIAEIVA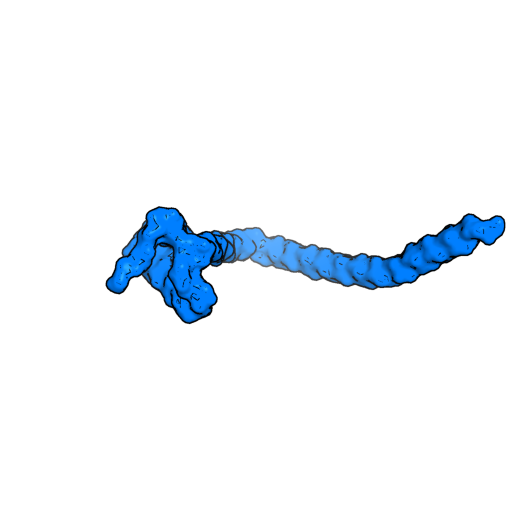AGGQAGIARGD

Solvent-accessible surface area (backbone atoms only — not comparable to full-atom values): 6516 Å² total; per-residue (Å²): 138,66,68,70,60,54,54,53,50,53,53,49,50,52,55,63,48,48,55,59,50,50,50,50,52,50,50,52,51,49,50,51,49,51,51,48,50,50,53,50,51,42,55,71,63,29,64,63,53,56,50,66,48,43,55,61,50,50,50,51,53,49,33,54,53,34,51,52,50,26,48,73,39,33,86,75,37,84,44,68,66,55,37,51,50,52,54,51,51,37,48,52,46,30,73,76,39,103,45,56,40,44,61,51,31,48,54,52,24,52,38,21,67,69,64,57,63,85,74,130

Secondary structure (DSSP, 8-state):
--HHHHHHHHHHHHHHHHHHHHHHHHHHHHHHHHHHHHHHHHHHT-HHHHHHHHHHHHHHHHHHHHHHHHHHHSTTTTSHHHHHHHHHHHHHHHHHSSS-HHHHHHHHHHHHHTT-----

Organism: Salmonella enterica (NCBI:txid28901)

Foldseek 3Di:
DPVVVVVVVVVVVVVVVVVVVVVVVVVVVVVVVVVVVVVVVVVVVPPVVVVVVVVVVVLVVLLVVLLVLLCVQAPPCVDPVNSVVVSVVLCVVVVVDVDRSNVSSVVSSVCSNVVVHPDD

Mean predicted aligned error: 15.55 Å

Radius of gyration: 25.64 Å; Cα contacts (8 Å, |Δi|>4): 51; chains: 1; bounding box: 69×22×62 Å

pLDDT: mean 76.69, std 13.17, range [42.12, 94.75]